Protein AF-A0A654DLS5-F1 (afdb_monomer_lite)

Sequence (56 aa):
MREMYWLTDEQMARLEPLFSKSDNKPRVDDWRVLSGSVIVNHNGLRWCNASEDYFR

pLDDT: mean 75.6, std 8.53, range [50.09, 88.5]

Structure (mmCIF, N/CA/C/O backbone):
data_AF-A0A654DLS5-F1
#
_entry.id   AF-A0A654DLS5-F1
#
loop_
_atom_site.group_PDB
_atom_site.id
_atom_site.type_symbol
_atom_site.label_atom_id
_atom_site.label_alt_id
_atom_site.label_comp_id
_atom_site.label_asym_id
_atom_site.label_entity_id
_atom_site.label_seq_id
_atom_site.pdbx_PDB_ins_code
_atom_site.Cartn_x
_atom_site.Cartn_y
_atom_site.Cartn_z
_atom_site.occupancy
_atom_site.B_iso_or_equiv
_atom_site.auth_seq_id
_atom_site.auth_comp_id
_atom_site.auth_asym_id
_atom_site.auth_atom_id
_atom_site.pdbx_PDB_model_num
ATOM 1 N N . MET A 1 1 ? 11.356 6.178 -15.631 1.00 50.09 1 MET A N 1
ATOM 2 C CA . MET A 1 1 ? 11.068 6.840 -14.341 1.00 50.09 1 MET A CA 1
ATOM 3 C C . MET A 1 1 ? 10.357 5.822 -13.469 1.00 50.09 1 MET A C 1
ATOM 5 O O . MET A 1 1 ? 9.520 5.108 -14.002 1.00 50.09 1 MET A O 1
ATOM 9 N N . ARG A 1 2 ? 10.743 5.671 -12.197 1.00 56.19 2 ARG A N 1
ATOM 10 C CA . ARG A 1 2 ? 10.015 4.813 -11.250 1.00 56.19 2 ARG A CA 1
ATOM 11 C C . ARG A 1 2 ? 8.800 5.611 -10.785 1.00 56.19 2 ARG A C 1
ATOM 13 O O . ARG A 1 2 ? 8.971 6.630 -10.125 1.00 56.19 2 ARG A O 1
ATOM 20 N N . GLU A 1 3 ? 7.611 5.221 -11.217 1.00 60.72 3 GLU A N 1
ATOM 21 C CA . GLU A 1 3 ? 6.377 5.904 -10.833 1.00 60.72 3 GLU A CA 1
ATOM 22 C C . GLU A 1 3 ? 5.996 5.483 -9.411 1.00 60.72 3 GLU A C 1
ATOM 24 O O . GLU A 1 3 ? 5.821 4.297 -9.133 1.00 60.72 3 GLU A O 1
ATOM 29 N N . MET A 1 4 ? 5.912 6.450 -8.495 1.00 63.31 4 MET A N 1
ATOM 30 C CA . MET A 1 4 ? 5.333 6.232 -7.171 1.00 63.31 4 MET A CA 1
ATOM 31 C C . MET A 1 4 ? 3.826 6.433 -7.275 1.00 63.31 4 MET A C 1
ATOM 33 O O . MET A 1 4 ? 3.332 7.558 -7.281 1.00 63.31 4 MET A O 1
ATOM 37 N N . TYR A 1 5 ? 3.101 5.327 -7.387 1.00 68.56 5 TYR A N 1
ATOM 38 C CA . TYR A 1 5 ? 1.653 5.304 -7.278 1.00 68.56 5 TYR A CA 1
ATOM 39 C C . TYR A 1 5 ? 1.265 5.109 -5.812 1.00 68.56 5 TYR A C 1
ATOM 41 O O . TYR A 1 5 ? 1.485 4.039 -5.248 1.00 68.56 5 TYR A O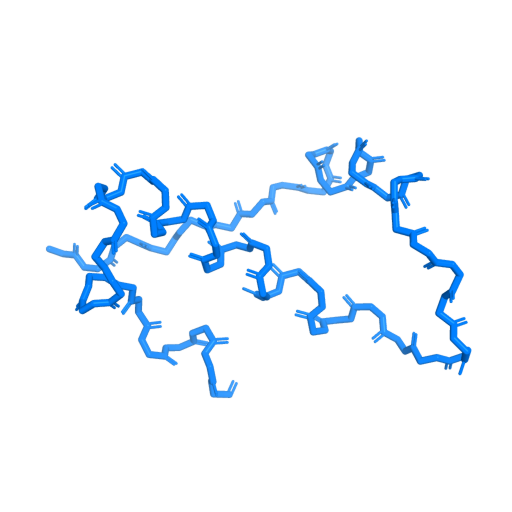 1
ATOM 49 N N . TRP A 1 6 ? 0.728 6.145 -5.176 1.00 76.81 6 TRP A N 1
ATOM 50 C CA . TRP A 1 6 ? 0.104 6.031 -3.858 1.00 76.81 6 TRP A CA 1
ATOM 51 C C . TRP A 1 6 ? -1.404 5.958 -4.029 1.00 76.81 6 TRP A C 1
ATOM 53 O O . TRP A 1 6 ? -1.978 6.714 -4.814 1.00 76.81 6 TRP A O 1
ATOM 63 N N . LEU A 1 7 ? -2.040 5.049 -3.292 1.00 80.88 7 LEU A N 1
ATOM 64 C CA . LEU A 1 7 ? -3.494 5.034 -3.198 1.00 80.88 7 LEU A CA 1
ATOM 65 C C . LEU A 1 7 ? -3.961 6.303 -2.482 1.00 80.88 7 LEU A C 1
ATOM 67 O O . LEU A 1 7 ? -3.388 6.692 -1.465 1.00 80.88 7 LEU A O 1
ATOM 71 N N . THR A 1 8 ? -4.994 6.949 -3.017 1.00 84.75 8 THR A N 1
ATOM 72 C CA . THR A 1 8 ? -5.636 8.074 -2.329 1.00 84.75 8 THR A CA 1
ATOM 73 C C . THR A 1 8 ? -6.382 7.580 -1.091 1.00 84.75 8 THR A C 1
ATOM 75 O O . THR A 1 8 ? -6.782 6.414 -1.023 1.00 84.75 8 THR A O 1
ATOM 78 N N . ASP A 1 9 ? -6.647 8.475 -0.139 1.00 82.88 9 ASP A N 1
ATOM 79 C CA . ASP A 1 9 ? -7.414 8.145 1.069 1.00 82.88 9 ASP A CA 1
ATOM 80 C C . ASP A 1 9 ? -8.787 7.538 0.732 1.00 82.88 9 ASP A C 1
ATOM 82 O O . ASP A 1 9 ? -9.222 6.577 1.362 1.00 82.88 9 ASP A O 1
ATOM 86 N N . GLU A 1 10 ? -9.450 8.029 -0.321 1.00 88.50 10 GLU A N 1
ATOM 87 C CA . GLU A 1 10 ? -10.724 7.477 -0.803 1.00 88.50 10 GLU A CA 1
ATOM 88 C C . GLU A 1 10 ? -10.588 6.057 -1.365 1.00 88.50 10 GLU A C 1
ATOM 90 O O . GLU A 1 10 ? -11.459 5.211 -1.149 1.00 88.50 10 GLU A O 1
ATOM 95 N N . GLN A 1 11 ? -9.510 5.773 -2.101 1.00 86.56 11 GLN A N 1
ATOM 96 C CA . GLN A 1 11 ? -9.240 4.425 -2.601 1.00 86.56 11 GLN A CA 1
ATOM 97 C C . GLN A 1 11 ? -8.912 3.475 -1.445 1.00 86.56 11 GLN A C 1
ATOM 99 O O . GLN A 1 11 ? -9.411 2.350 -1.422 1.00 86.56 11 GLN A O 1
ATOM 104 N N . MET A 1 12 ? -8.142 3.939 -0.458 1.00 84.88 12 MET A N 1
ATOM 105 C CA . MET A 1 12 ? -7.849 3.183 0.758 1.00 84.88 12 MET A CA 1
ATOM 106 C C . MET A 1 12 ? -9.110 2.897 1.573 1.00 84.88 12 MET A C 1
ATOM 108 O O . MET A 1 12 ? -9.313 1.755 1.976 1.00 84.88 12 MET A O 1
ATOM 112 N N . ALA A 1 13 ? -9.998 3.878 1.745 1.00 86.00 13 ALA A N 1
ATOM 113 C CA . ALA A 1 13 ? -11.267 3.708 2.454 1.00 86.00 13 ALA A CA 1
ATOM 114 C C . ALA A 1 13 ? -12.188 2.674 1.783 1.00 86.00 13 ALA A C 1
ATOM 116 O O . ALA A 1 13 ? -12.933 1.970 2.459 1.00 86.00 13 ALA A O 1
ATOM 117 N N . ARG A 1 14 ? -12.122 2.525 0.451 1.00 88.38 14 ARG A N 1
ATOM 118 C CA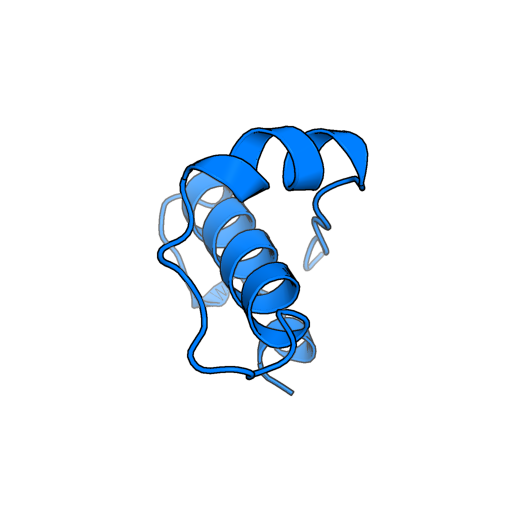 . ARG A 1 14 ? -12.848 1.461 -0.270 1.00 88.38 14 ARG A CA 1
ATOM 119 C C . ARG A 1 14 ? -12.273 0.068 -0.023 1.00 88.38 14 ARG A C 1
ATOM 121 O O . ARG A 1 14 ? -13.019 -0.906 -0.076 1.00 88.38 14 ARG A O 1
ATOM 128 N N . LEU A 1 15 ? -10.966 -0.033 0.212 1.00 83.19 15 LEU A N 1
ATOM 129 C CA . LEU A 1 15 ? -10.275 -1.296 0.486 1.00 83.19 15 LEU A CA 1
ATOM 130 C C . LEU A 1 15 ? -10.308 -1.666 1.973 1.00 83.19 15 LEU A C 1
ATOM 132 O O . LEU A 1 15 ? -10.255 -2.846 2.307 1.00 83.19 15 LEU A O 1
ATOM 136 N N . GLU A 1 16 ? -10.452 -0.677 2.855 1.00 80.69 16 GLU A N 1
ATOM 137 C CA . GLU A 1 16 ? -10.452 -0.840 4.308 1.00 80.69 16 GLU A CA 1
ATOM 138 C C . GLU A 1 16 ? -11.366 -1.964 4.839 1.00 80.69 16 GLU A C 1
ATOM 140 O O . GLU A 1 16 ? -10.913 -2.733 5.695 1.00 80.69 16 GLU A O 1
ATOM 145 N N . PRO A 1 17 ? -12.607 -2.130 4.336 1.00 86.31 17 PRO A N 1
ATOM 146 C CA . PRO A 1 17 ? -13.512 -3.178 4.803 1.00 86.31 17 PRO A CA 1
ATOM 147 C C . PRO A 1 17 ? -13.077 -4.594 4.411 1.00 86.31 17 PRO A C 1
ATOM 149 O O . PRO A 1 17 ? -13.559 -5.560 4.996 1.00 86.31 17 PRO A O 1
ATOM 152 N N . LEU A 1 18 ? -12.203 -4.731 3.408 1.00 84.19 18 LEU A N 1
ATOM 153 C CA . LEU A 1 18 ? -11.706 -6.022 2.928 1.00 84.19 18 LEU A CA 1
ATOM 154 C C . LEU A 1 18 ? -10.531 -6.535 3.763 1.00 84.19 18 LEU A C 1
ATOM 156 O O . LEU A 1 18 ? -10.198 -7.718 3.686 1.00 84.19 18 LEU A O 1
ATOM 160 N N . PHE A 1 19 ? -9.891 -5.672 4.555 1.00 77.62 19 PHE A N 1
ATOM 161 C CA . PHE A 1 19 ? -8.813 -6.107 5.428 1.00 77.62 19 PHE A CA 1
ATOM 162 C C . PHE A 1 19 ? -9.362 -6.906 6.601 1.00 77.62 19 PHE A C 1
ATOM 164 O O . PHE A 1 19 ? -10.290 -6.484 7.298 1.00 77.62 19 PHE A O 1
ATOM 171 N N . SER A 1 20 ? -8.704 -8.025 6.889 1.00 76.44 20 SER A N 1
ATOM 172 C CA . SER A 1 20 ? -8.867 -8.712 8.164 1.00 76.44 20 SER A CA 1
ATOM 173 C C . SER A 1 20 ? -8.636 -7.738 9.325 1.00 76.44 20 SER A C 1
ATOM 175 O O . SER A 1 20 ? -7.871 -6.769 9.222 1.00 76.44 20 SER A O 1
ATOM 177 N N . LYS A 1 21 ? -9.312 -7.983 10.453 1.00 72.44 21 LYS A N 1
ATOM 178 C CA . LYS A 1 21 ? -9.056 -7.231 11.687 1.00 72.44 21 LYS A CA 1
ATOM 179 C C . LYS A 1 21 ? -7.568 -7.347 12.013 1.00 72.44 21 LYS A C 1
ATOM 181 O O . LYS A 1 21 ? -7.061 -8.458 12.136 1.00 72.44 21 LYS A O 1
ATOM 186 N N . SER A 1 22 ? -6.873 -6.214 12.101 1.00 71.00 22 SER A N 1
ATOM 187 C CA . SER A 1 22 ? -5.494 -6.215 12.570 1.00 71.00 22 SER A CA 1
ATOM 188 C C . SER A 1 22 ? -5.502 -6.453 14.078 1.00 71.00 22 SER A C 1
ATOM 190 O O . SER A 1 22 ? -6.320 -5.881 14.800 1.00 71.00 22 SER A O 1
ATOM 192 N N . ASP A 1 23 ? -4.595 -7.298 14.564 1.00 66.31 23 ASP A N 1
ATOM 193 C CA . ASP A 1 23 ? -4.412 -7.571 15.995 1.00 66.31 23 ASP A CA 1
ATOM 194 C C . ASP A 1 23 ? -3.745 -6.370 16.694 1.00 66.31 23 ASP A C 1
ATOM 196 O O . ASP A 1 23 ? -2.589 -6.430 17.110 1.00 66.31 23 ASP A O 1
ATOM 200 N N . ASN A 1 24 ? -4.452 -5.236 16.763 1.00 68.88 24 ASN A N 1
ATOM 201 C CA . ASN A 1 24 ? -3.989 -3.955 17.317 1.00 68.88 24 ASN A CA 1
ATOM 202 C C . ASN A 1 24 ? -2.719 -3.365 16.665 1.00 68.88 24 ASN A C 1
ATOM 204 O O . ASN A 1 24 ? -2.098 -2.464 17.228 1.00 68.88 24 ASN A O 1
ATOM 208 N N . LYS A 1 25 ? -2.328 -3.831 15.472 1.00 71.81 25 LYS A N 1
ATOM 209 C CA . LYS A 1 25 ? -1.213 -3.250 14.709 1.00 71.81 25 LYS A CA 1
ATOM 210 C C . LYS A 1 25 ? -1.688 -2.104 13.803 1.00 71.81 25 LYS A C 1
ATOM 212 O O . LYS A 1 25 ? -2.722 -2.257 13.140 1.00 71.81 25 LYS A O 1
ATOM 217 N N . PRO A 1 26 ? -0.955 -0.974 13.753 1.00 69.88 26 PRO A N 1
ATOM 218 C CA . PRO A 1 26 ? -1.281 0.146 12.875 1.00 69.88 26 PRO A CA 1
ATOM 219 C C . PRO A 1 26 ? -1.106 -0.235 11.397 1.00 69.88 26 PRO A C 1
ATOM 221 O O . PRO A 1 26 ? -0.097 -0.819 11.015 1.00 69.88 26 PRO A O 1
ATOM 224 N N . ARG A 1 27 ? -2.077 0.142 10.556 1.00 73.75 27 ARG A N 1
ATOM 225 C CA . ARG A 1 27 ? -2.178 -0.222 9.123 1.00 73.75 27 ARG A CA 1
ATOM 226 C C . ARG A 1 27 ? -1.253 0.574 8.184 1.00 73.75 27 ARG A C 1
ATOM 228 O O . ARG A 1 27 ? -1.499 0.651 6.984 1.00 73.75 27 ARG A O 1
ATOM 235 N N . VAL A 1 28 ? -0.200 1.193 8.720 1.00 68.19 28 VAL A N 1
ATOM 236 C CA . VAL A 1 28 ? 0.743 2.008 7.928 1.00 68.19 28 VAL A CA 1
ATOM 237 C C . VAL A 1 28 ? 1.477 1.148 6.893 1.00 68.19 28 VAL A C 1
ATOM 239 O O . VAL A 1 28 ? 1.660 1.583 5.755 1.00 68.19 28 VAL A O 1
ATOM 242 N N . ASP A 1 29 ? 1.830 -0.089 7.250 1.00 71.12 29 ASP A N 1
ATOM 243 C CA . ASP A 1 29 ? 2.483 -1.020 6.323 1.00 71.12 29 ASP A CA 1
ATOM 244 C C . ASP A 1 29 ? 1.543 -1.472 5.196 1.00 71.12 29 ASP A C 1
ATOM 246 O O . ASP A 1 29 ? 1.975 -1.608 4.051 1.00 71.12 29 ASP A O 1
ATOM 250 N N . ASP A 1 30 ? 0.242 -1.612 5.471 1.00 76.50 30 ASP A N 1
ATOM 251 C CA . ASP A 1 30 ? -0.744 -2.054 4.476 1.00 76.50 30 ASP A CA 1
ATOM 252 C C . ASP A 1 30 ? -0.837 -1.070 3.302 1.00 76.50 30 ASP A C 1
ATOM 254 O O . ASP A 1 30 ? -0.939 -1.481 2.146 1.00 76.50 30 ASP A O 1
ATOM 258 N N . TRP A 1 31 ? -0.724 0.235 3.567 1.00 78.19 31 TRP A N 1
ATOM 259 C CA . TRP A 1 31 ? -0.753 1.269 2.526 1.00 78.19 31 TRP A CA 1
ATOM 260 C C . TRP A 1 31 ? 0.433 1.149 1.569 1.00 78.19 31 TRP A C 1
ATOM 262 O O . TRP A 1 31 ? 0.274 1.268 0.350 1.00 78.19 31 TRP A O 1
ATOM 272 N N . ARG A 1 32 ? 1.624 0.886 2.113 1.00 79.25 32 ARG A N 1
ATOM 273 C CA . ARG A 1 32 ? 2.862 0.704 1.344 1.00 79.25 32 ARG A CA 1
ATOM 274 C C . ARG A 1 32 ? 2.828 -0.581 0.532 1.00 79.25 32 ARG A C 1
ATOM 276 O O . ARG A 1 32 ? 3.126 -0.557 -0.662 1.00 79.25 32 ARG A O 1
ATOM 283 N N . VAL A 1 33 ? 2.399 -1.674 1.157 1.00 81.00 33 VAL A N 1
ATOM 284 C CA . VAL A 1 33 ? 2.279 -2.989 0.519 1.00 81.00 33 VAL A CA 1
ATOM 285 C C . VAL A 1 33 ? 1.267 -2.959 -0.625 1.00 81.00 33 VAL A C 1
ATOM 287 O O . VAL A 1 33 ? 1.535 -3.489 -1.708 1.00 81.00 33 VAL A O 1
ATOM 290 N N . LEU A 1 34 ? 0.122 -2.303 -0.430 1.00 84.06 34 LEU A N 1
ATOM 291 C CA . LEU A 1 34 ? -0.895 -2.180 -1.471 1.00 84.06 34 LEU A CA 1
ATOM 292 C C . LEU A 1 34 ? -0.469 -1.265 -2.608 1.00 84.06 34 LEU A C 1
ATOM 294 O O . LEU A 1 34 ? -0.627 -1.633 -3.770 1.00 84.06 34 LEU A O 1
ATOM 298 N N . SER A 1 35 ? 0.110 -0.110 -2.289 1.00 80.56 35 SER A N 1
ATOM 299 C CA . SER A 1 35 ? 0.626 0.820 -3.295 1.00 80.56 35 SER A CA 1
ATOM 300 C C . SER A 1 35 ? 1.701 0.149 -4.161 1.00 80.56 35 SER A C 1
ATOM 302 O O . SER A 1 35 ? 1.628 0.186 -5.391 1.00 80.56 35 SER A O 1
ATOM 304 N N . GLY A 1 36 ? 2.626 -0.590 -3.537 1.00 80.81 36 GLY A N 1
ATOM 305 C CA . GLY A 1 36 ? 3.609 -1.413 -4.244 1.00 80.81 36 GLY A CA 1
ATOM 306 C C . GLY A 1 36 ? 2.963 -2.496 -5.117 1.00 80.81 36 GLY A C 1
ATOM 307 O O . GLY A 1 36 ? 3.333 -2.656 -6.280 1.00 80.81 36 GLY A O 1
ATOM 308 N N . SER A 1 37 ? 1.946 -3.196 -4.605 1.00 83.12 37 SER 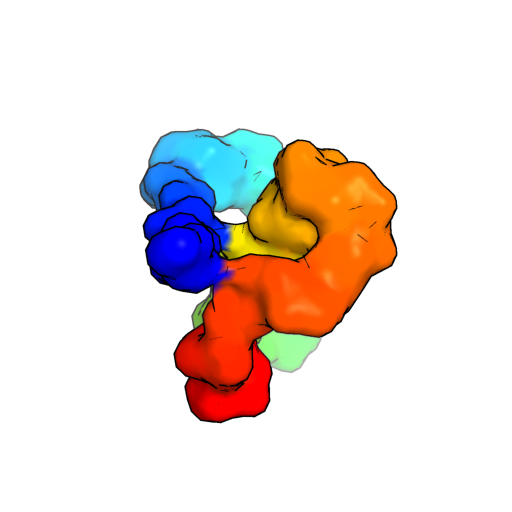A N 1
ATOM 309 C CA . SER A 1 37 ? 1.229 -4.234 -5.364 1.00 83.12 37 SER A CA 1
ATOM 310 C C . SER A 1 37 ? 0.491 -3.679 -6.587 1.00 83.12 37 SER A C 1
ATOM 312 O O . SER A 1 37 ? 0.471 -4.320 -7.638 1.00 83.12 37 SER A O 1
ATOM 314 N N . VAL A 1 38 ? -0.094 -2.480 -6.496 1.00 83.06 38 VAL A N 1
ATOM 315 C CA . VAL A 1 38 ? -0.762 -1.818 -7.629 1.00 83.06 38 VAL A CA 1
ATOM 316 C C . VAL A 1 38 ? 0.239 -1.482 -8.734 1.00 83.06 38 VAL A C 1
ATOM 318 O O . VAL A 1 38 ? -0.034 -1.764 -9.899 1.00 83.06 38 VAL A O 1
ATOM 321 N N . ILE A 1 39 ? 1.424 -0.973 -8.385 1.00 79.88 39 ILE A N 1
ATOM 322 C CA . ILE A 1 39 ? 2.499 -0.680 -9.351 1.00 79.88 39 ILE A CA 1
ATOM 323 C C . ILE A 1 39 ? 2.969 -1.949 -10.052 1.00 79.88 39 ILE A C 1
ATOM 325 O O . ILE A 1 39 ? 3.160 -1.956 -11.267 1.00 79.88 39 ILE A O 1
ATOM 329 N N . VAL A 1 40 ? 3.145 -3.035 -9.301 1.00 81.19 40 VAL A N 1
ATOM 330 C CA . VAL A 1 40 ? 3.548 -4.328 -9.861 1.00 81.19 40 VAL A CA 1
ATOM 331 C C . VAL A 1 40 ? 2.488 -4.840 -10.834 1.00 81.19 40 VAL A C 1
ATOM 333 O O . VAL A 1 40 ? 2.839 -5.239 -11.942 1.00 81.19 40 VAL A O 1
ATOM 336 N N . ASN A 1 41 ? 1.203 -4.759 -10.482 1.00 82.88 41 ASN A N 1
ATOM 337 C CA . ASN A 1 41 ? 0.104 -5.125 -11.379 1.00 82.88 41 ASN A CA 1
ATOM 338 C C . ASN A 1 41 ? 0.042 -4.233 -12.630 1.00 82.88 41 ASN A C 1
ATOM 340 O O . ASN A 1 41 ? -0.145 -4.748 -13.731 1.00 82.88 41 ASN A O 1
ATOM 344 N N . HIS A 1 42 ? 0.256 -2.921 -12.489 1.00 80.00 42 HIS A N 1
ATOM 345 C CA . HIS A 1 42 ? 0.263 -1.979 -13.612 1.00 80.00 42 HIS A CA 1
ATOM 346 C C . HIS A 1 42 ? 1.440 -2.222 -14.570 1.00 80.00 42 HIS A C 1
ATOM 348 O O . HIS A 1 42 ? 1.286 -2.165 -15.787 1.00 80.00 42 HIS A O 1
ATOM 354 N N . ASN A 1 43 ? 2.605 -2.585 -14.029 1.00 78.19 43 ASN A N 1
ATOM 355 C CA . ASN A 1 43 ? 3.841 -2.803 -14.783 1.00 78.19 43 ASN A CA 1
ATOM 356 C C . ASN A 1 43 ? 4.017 -4.244 -15.299 1.00 78.19 43 ASN A C 1
ATOM 358 O O . ASN A 1 43 ? 5.136 -4.657 -15.622 1.00 78.19 43 ASN A O 1
ATOM 362 N N . GLY A 1 44 ? 2.937 -5.027 -15.372 1.00 82.88 44 GLY A N 1
ATOM 363 C CA . GLY A 1 44 ? 2.965 -6.389 -15.914 1.00 82.88 44 GLY A CA 1
ATOM 364 C C . GLY A 1 44 ? 3.649 -7.405 -14.997 1.00 82.88 44 GLY A C 1
ATOM 365 O O . GLY A 1 44 ? 4.382 -8.270 -15.473 1.00 82.88 44 GLY A O 1
ATOM 366 N N . LEU A 1 45 ? 3.425 -7.285 -13.686 1.00 82.31 45 LEU A N 1
ATOM 367 C CA . LEU A 1 45 ? 3.915 -8.176 -12.625 1.00 82.31 45 LEU A CA 1
ATOM 368 C C . LEU A 1 45 ? 5.440 -8.176 -12.437 1.00 82.31 45 LEU A C 1
ATOM 370 O O . LEU A 1 45 ? 6.020 -9.115 -11.891 1.00 82.31 45 LEU A O 1
ATOM 374 N N . ARG A 1 46 ? 6.113 -7.103 -12.867 1.00 78.56 46 ARG A N 1
ATOM 375 C CA . ARG A 1 46 ? 7.570 -6.963 -12.760 1.00 78.56 46 ARG A CA 1
ATOM 376 C C . ARG A 1 46 ? 7.969 -6.155 -11.530 1.00 78.56 46 ARG A C 1
ATOM 378 O O . ARG A 1 46 ? 8.010 -4.927 -11.569 1.00 78.56 46 ARG A O 1
ATOM 385 N N . TRP A 1 47 ? 8.359 -6.853 -10.466 1.00 70.88 47 TRP A N 1
ATOM 386 C CA . TRP A 1 47 ? 8.868 -6.240 -9.231 1.00 70.88 47 TRP A CA 1
ATOM 387 C C . TRP A 1 47 ? 10.097 -5.345 -9.440 1.00 70.88 47 TRP A C 1
ATOM 389 O O . TRP A 1 47 ? 10.250 -4.363 -8.727 1.00 70.88 47 TRP A O 1
ATOM 399 N N . CYS A 1 48 ? 10.925 -5.602 -10.462 1.00 73.94 48 CYS A N 1
ATOM 400 C CA . CYS A 1 48 ? 12.083 -4.759 -10.794 1.00 73.94 48 CYS A CA 1
ATOM 401 C C . CYS A 1 48 ? 11.724 -3.305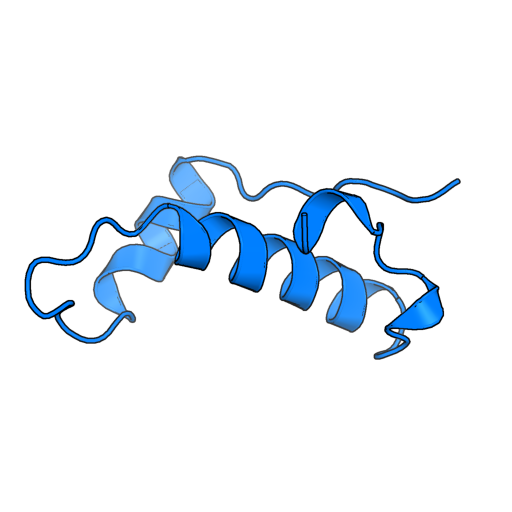 -11.147 1.00 73.94 48 CYS A C 1
ATOM 403 O O . CYS A 1 48 ? 12.594 -2.435 -11.124 1.00 73.94 48 CYS A O 1
ATOM 405 N N . ASN A 1 49 ? 10.457 -3.049 -11.484 1.00 70.31 49 ASN A N 1
ATOM 406 C CA . ASN A 1 49 ? 9.959 -1.723 -11.831 1.00 70.31 49 ASN A CA 1
ATOM 407 C C . ASN A 1 49 ? 9.324 -0.993 -10.635 1.00 70.31 49 ASN A C 1
ATOM 409 O O . ASN A 1 49 ? 9.021 0.192 -10.756 1.00 70.31 49 ASN A O 1
ATOM 413 N N . ALA A 1 50 ? 9.122 -1.666 -9.496 1.00 69.44 50 ALA A N 1
ATOM 414 C CA . ALA A 1 50 ? 8.646 -1.025 -8.274 1.00 69.44 50 ALA A CA 1
ATOM 415 C C . ALA A 1 50 ? 9.777 -0.199 -7.632 1.00 69.44 50 ALA A C 1
ATOM 417 O O . ALA A 1 50 ? 10.937 -0.618 -7.645 1.00 69.44 50 ALA A O 1
ATOM 418 N N . SER A 1 51 ? 9.461 0.988 -7.092 1.00 70.81 51 SER A N 1
ATOM 419 C CA . SER A 1 51 ? 10.474 1.783 -6.381 1.00 70.81 51 SER A CA 1
ATOM 420 C C . SER A 1 51 ? 10.877 1.103 -5.076 1.00 70.81 51 SER A C 1
ATOM 422 O O . SER A 1 51 ? 10.035 0.584 -4.348 1.00 70.81 51 SER A O 1
ATOM 424 N N . GLU A 1 52 ? 12.166 1.148 -4.759 1.00 70.62 52 GLU A N 1
ATOM 425 C CA . GLU A 1 52 ? 12.725 0.594 -3.521 1.00 70.62 52 GLU A CA 1
ATOM 426 C C . GLU A 1 52 ? 12.180 1.319 -2.275 1.00 70.62 52 GLU A C 1
ATOM 428 O O . GLU A 1 52 ? 12.070 0.730 -1.204 1.00 70.62 52 GLU A O 1
ATOM 433 N N . ASP A 1 53 ? 11.729 2.567 -2.444 1.00 67.25 53 ASP A N 1
ATOM 434 C CA . ASP A 1 53 ? 11.138 3.412 -1.397 1.00 67.25 53 ASP A CA 1
AT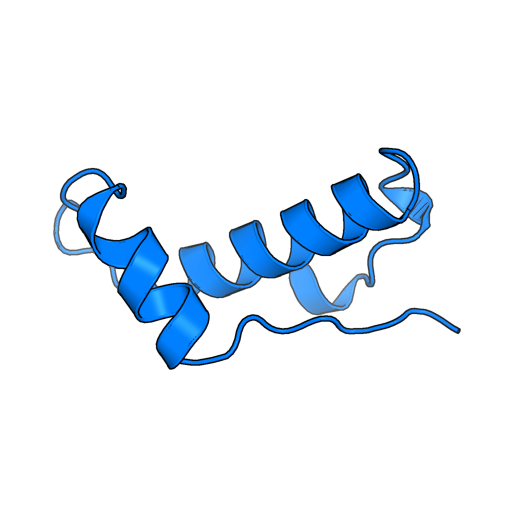OM 435 C C . ASP A 1 53 ? 9.835 2.851 -0.796 1.00 67.25 53 ASP A C 1
ATOM 437 O O . ASP A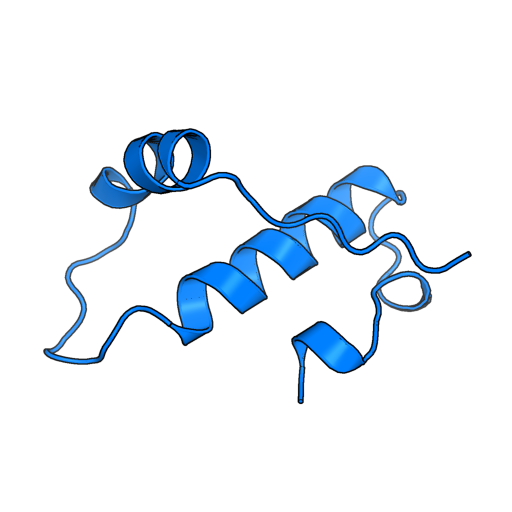 1 53 ? 9.421 3.275 0.287 1.00 67.25 53 ASP A O 1
ATOM 441 N N . TYR A 1 54 ? 9.187 1.890 -1.468 1.00 63.34 54 TYR A N 1
ATOM 442 C CA . TYR A 1 54 ? 8.033 1.170 -0.914 1.00 63.34 54 TYR A CA 1
ATOM 443 C C . TYR A 1 54 ? 8.419 0.153 0.163 1.00 63.34 54 TYR A C 1
ATOM 445 O O . TYR A 1 54 ? 7.598 -0.147 1.025 1.00 63.34 54 TYR A O 1
ATOM 453 N N . PHE A 1 55 ? 9.648 -0.366 0.123 1.00 63.84 55 PHE A N 1
ATOM 454 C CA . PHE A 1 55 ? 10.111 -1.455 0.990 1.00 63.84 55 PHE A CA 1
ATOM 455 C C . PHE A 1 55 ? 11.082 -0.989 2.081 1.00 63.84 55 PHE A C 1
ATOM 457 O O . PHE A 1 55 ? 11.616 -1.823 2.812 1.00 63.84 55 PHE A O 1
ATOM 464 N N . ARG A 1 56 ? 11.328 0.324 2.173 1.00 60.44 56 ARG A N 1
ATOM 465 C CA . ARG A 1 56 ? 12.253 0.940 3.129 1.00 60.44 56 ARG A CA 1
ATOM 466 C C . ARG A 1 56 ? 11.560 1.486 4.368 1.00 60.44 56 ARG A C 1
ATOM 468 O O . ARG A 1 56 ? 10.517 2.163 4.218 1.00 60.44 56 ARG A O 1
#

Foldseek 3Di:
DQDQQFDDPVSCVVCVVVDDDDPPDDCPLVRLVVSQVVSCVVVVNDNVSHDCVSVD

Radius of gyration: 12.05 Å; chains: 1; bounding box: 26×17×33 Å

Secondary structure (DSSP, 8-state):
-----PPPHHHHHHHGGGSPPPSS--THHHHHHHHHHHHHHHTTS-GGGS-GGG--